Protein AF-A0A564Q6M4-F1 (afdb_monomer_lite)

Structure (mmCIF, N/CA/C/O backbone):
data_AF-A0A564Q6M4-F1
#
_entry.id   AF-A0A564Q6M4-F1
#
loop_
_atom_site.group_PDB
_atom_site.id
_atom_site.type_symbol
_atom_site.label_atom_id
_atom_site.label_alt_id
_atom_site.label_comp_id
_atom_site.label_asym_id
_atom_site.label_entity_id
_atom_site.label_seq_id
_atom_site.pdbx_PDB_ins_code
_atom_site.Cartn_x
_atom_site.Cartn_y
_atom_site.Cartn_z
_atom_site.occupancy
_atom_site.B_iso_or_equiv
_atom_site.auth_seq_id
_atom_site.auth_comp_id
_atom_site.auth_asym_id
_atom_site.auth_atom_id
_atom_site.pdbx_PDB_model_num
ATOM 1 N N . MET A 1 1 ? 2.137 -9.347 17.649 1.00 46.94 1 MET A N 1
ATOM 2 C CA . MET A 1 1 ? 1.080 -8.816 16.756 1.00 46.94 1 MET A CA 1
ATOM 3 C C . MET A 1 1 ? -0.183 -8.645 17.593 1.00 46.94 1 MET A C 1
ATOM 5 O O . MET A 1 1 ? -0.709 -9.645 18.052 1.00 46.94 1 MET A O 1
ATOM 9 N N . ARG A 1 2 ? -0.597 -7.412 17.930 1.00 55.28 2 ARG A N 1
ATOM 10 C CA . ARG A 1 2 ? -1.761 -7.192 18.816 1.00 55.28 2 ARG A CA 1
ATOM 11 C C . ARG A 1 2 ? -3.053 -7.323 18.007 1.00 55.28 2 ARG A C 1
ATOM 13 O O . ARG A 1 2 ? -3.257 -6.568 17.059 1.00 55.28 2 ARG A O 1
ATOM 20 N N . SER A 1 3 ? -3.899 -8.290 18.357 1.00 59.16 3 SER A N 1
ATOM 21 C CA . SER A 1 3 ? -5.151 -8.577 17.653 1.00 59.16 3 SER A CA 1
ATOM 22 C C . SER A 1 3 ? -6.266 -7.644 18.130 1.00 59.16 3 SER A C 1
ATOM 24 O O . SER A 1 3 ? -7.003 -7.957 19.063 1.00 59.16 3 SER A O 1
ATOM 26 N N . VAL A 1 4 ? -6.412 -6.487 17.487 1.00 68.12 4 VAL A N 1
ATOM 27 C CA . VAL A 1 4 ? -7.646 -5.703 17.627 1.00 68.12 4 VAL A CA 1
ATOM 28 C C . VAL A 1 4 ? -8.679 -6.284 16.654 1.00 68.12 4 VAL A C 1
ATOM 30 O O . VAL A 1 4 ? -8.392 -6.328 15.456 1.00 68.12 4 VAL A O 1
ATOM 33 N N . PRO A 1 5 ? -9.878 -6.708 17.108 1.00 73.56 5 PRO A N 1
ATOM 34 C CA . PRO A 1 5 ? -10.850 -7.427 16.274 1.00 73.56 5 PRO A CA 1
ATOM 35 C C . PRO A 1 5 ? -11.295 -6.691 15.007 1.00 73.56 5 PRO A C 1
ATOM 37 O O . PRO A 1 5 ? -11.814 -7.324 14.086 1.00 73.56 5 PRO A O 1
ATOM 40 N N . THR A 1 6 ? -11.140 -5.367 14.962 1.00 72.12 6 THR A N 1
ATOM 41 C CA . THR A 1 6 ? -11.536 -4.506 13.841 1.00 72.12 6 THR A CA 1
ATOM 42 C C . THR A 1 6 ? -10.368 -4.084 12.953 1.00 72.12 6 THR A C 1
ATOM 44 O O . THR A 1 6 ? -10.607 -3.567 11.865 1.00 72.12 6 THR A O 1
ATOM 47 N N . TYR A 1 7 ? -9.113 -4.301 13.355 1.00 73.81 7 TYR A N 1
ATOM 48 C CA . TYR A 1 7 ? -7.958 -3.836 12.587 1.00 73.81 7 TYR A CA 1
ATOM 49 C C . TYR A 1 7 ? -7.965 -4.396 11.157 1.00 73.81 7 TYR A C 1
ATOM 51 O O . TYR A 1 7 ? -8.127 -5.596 10.954 1.00 73.81 7 TYR A O 1
ATOM 59 N N . GLY A 1 8 ? -7.830 -3.514 10.164 1.00 68.50 8 GLY A N 1
ATOM 60 C CA . GLY A 1 8 ? -7.819 -3.887 8.746 1.00 68.50 8 GLY A CA 1
ATOM 61 C C . GLY A 1 8 ? -9.163 -4.365 8.174 1.00 68.50 8 GLY A C 1
ATOM 62 O O . GLY A 1 8 ? -9.234 -4.656 6.982 1.00 68.50 8 GLY A O 1
ATOM 63 N N . LYS A 1 9 ? -10.243 -4.428 8.968 1.00 77.44 9 LYS A N 1
ATOM 64 C CA . LYS A 1 9 ? -11.574 -4.800 8.463 1.00 77.44 9 LYS A CA 1
ATOM 65 C C . LYS A 1 9 ? -12.226 -3.605 7.770 1.00 77.44 9 LYS A C 1
ATOM 67 O O . LYS A 1 9 ? -12.523 -2.606 8.416 1.00 77.44 9 LYS A O 1
ATOM 72 N N . LYS A 1 10 ? -12.442 -3.718 6.457 1.00 75.12 10 LYS A N 1
ATOM 73 C CA . LYS A 1 10 ? -13.145 -2.718 5.636 1.00 75.12 10 LYS A CA 1
ATOM 74 C C . LYS A 1 10 ? -14.644 -2.690 5.978 1.00 75.12 10 LYS A C 1
ATOM 76 O O . LYS A 1 10 ? -15.178 -3.654 6.520 1.00 75.12 10 LYS A O 1
ATOM 81 N N . GLY A 1 11 ? -15.318 -1.579 5.677 1.00 75.06 11 GLY A N 1
ATOM 82 C CA . GLY A 1 11 ? -16.781 -1.463 5.786 1.00 75.06 11 GLY A CA 1
ATOM 83 C C . GLY A 1 11 ? -17.347 -1.262 7.198 1.00 75.06 11 GLY A C 1
ATOM 84 O O . GLY A 1 11 ? -18.554 -1.127 7.341 1.00 75.06 11 GLY A O 1
ATOM 85 N N . LYS A 1 12 ? -16.510 -1.188 8.243 1.00 81.94 12 LYS A N 1
ATOM 86 C CA . LYS A 1 12 ? -16.959 -0.925 9.627 1.00 81.94 12 LYS A CA 1
ATOM 87 C C . LYS A 1 12 ? -16.744 0.522 10.093 1.00 81.94 12 LYS A C 1
ATOM 89 O O . LYS A 1 12 ? -16.749 0.786 11.290 1.00 81.94 12 LYS A O 1
ATOM 94 N N . GLY A 1 13 ? -16.482 1.456 9.171 1.00 81.75 13 GLY A N 1
ATOM 95 C CA . GLY A 1 13 ? -16.238 2.880 9.479 1.00 81.75 13 GLY A CA 1
ATOM 96 C C . GLY A 1 13 ? -14.968 3.166 10.301 1.00 81.75 13 GLY A C 1
ATOM 97 O O . GLY A 1 13 ? -14.703 4.303 10.690 1.00 81.75 13 GLY A O 1
ATOM 98 N N . ASN A 1 14 ? -14.163 2.140 10.568 1.00 84.69 14 ASN A N 1
ATOM 99 C CA . ASN A 1 14 ? -12.980 2.176 11.420 1.00 84.69 14 ASN A CA 1
ATOM 100 C C . ASN A 1 14 ? -11.685 2.468 10.652 1.00 84.69 14 ASN A C 1
ATOM 102 O O . ASN A 1 14 ? -10.644 2.601 11.286 1.00 84.69 14 ASN A O 1
ATOM 106 N N . VAL A 1 15 ? -11.723 2.551 9.323 1.00 90.31 15 VAL A N 1
ATOM 107 C CA . VAL A 1 15 ? -10.566 2.841 8.467 1.00 90.31 15 VAL A CA 1
ATOM 108 C C . VAL A 1 15 ? -10.789 4.189 7.793 1.00 90.31 15 VAL A C 1
ATOM 110 O O . VAL A 1 15 ? -11.824 4.390 7.166 1.00 90.31 15 VAL A O 1
ATOM 113 N N . ILE A 1 16 ? -9.832 5.105 7.930 1.00 92.31 16 ILE A N 1
ATOM 114 C CA . ILE A 1 16 ? -9.846 6.418 7.272 1.00 92.31 16 ILE A CA 1
ATOM 115 C C . ILE A 1 16 ? -8.589 6.628 6.443 1.00 92.31 16 ILE A C 1
ATOM 117 O O . ILE A 1 16 ? -7.525 6.124 6.809 1.00 92.31 16 ILE A O 1
ATOM 121 N N . LEU A 1 17 ? -8.708 7.389 5.354 1.00 92.81 17 LEU A N 1
ATOM 122 C CA . LEU A 1 17 ? -7.550 7.907 4.633 1.00 92.81 17 LEU A CA 1
ATOM 123 C C . LEU A 1 17 ? -6.814 8.893 5.546 1.00 92.81 17 LEU A C 1
ATOM 125 O O . LEU A 1 17 ? -7.432 9.808 6.088 1.00 92.81 17 LEU A O 1
ATOM 129 N N . LYS A 1 18 ? -5.520 8.658 5.764 1.00 93.62 18 LYS A N 1
ATOM 130 C CA . LYS A 1 18 ? -4.657 9.546 6.547 1.00 93.62 18 LYS A CA 1
ATOM 131 C C . LYS A 1 18 ? -3.921 10.515 5.633 1.00 93.62 18 LYS A C 1
ATOM 133 O O . LYS A 1 18 ? -3.940 11.710 5.889 1.00 93.62 18 LYS A O 1
ATOM 138 N N . GLU A 1 19 ? -3.264 9.984 4.609 1.00 94.00 19 GLU A N 1
ATOM 139 C CA . GLU A 1 19 ? -2.455 10.748 3.661 1.00 94.00 19 GLU A CA 1
ATOM 140 C C . GLU A 1 19 ? -2.208 9.926 2.393 1.00 94.00 19 GLU A C 1
ATOM 142 O O . GLU A 1 19 ? -2.305 8.694 2.409 1.00 94.00 19 GLU A O 1
ATOM 147 N N . GLU A 1 20 ? -1.870 10.615 1.311 1.00 94.19 20 GLU A N 1
ATOM 148 C CA . GLU A 1 20 ? -1.295 10.027 0.104 1.00 94.19 20 GLU A CA 1
ATOM 149 C C . GLU A 1 20 ? 0.216 10.272 0.125 1.00 94.19 20 GLU A C 1
ATOM 151 O O . GLU A 1 20 ? 0.673 11.334 0.543 1.00 94.19 20 GLU A O 1
ATOM 156 N N . TYR A 1 21 ? 1.008 9.270 -0.253 1.00 87.81 21 TYR A N 1
ATOM 157 C CA . TYR A 1 21 ? 2.458 9.314 -0.118 1.00 87.81 21 TYR A CA 1
ATOM 158 C C . TYR A 1 21 ? 3.188 8.630 -1.276 1.00 87.81 21 TYR A C 1
ATOM 160 O O . TYR A 1 21 ? 2.695 7.713 -1.938 1.00 87.81 21 TYR A O 1
ATOM 168 N N . GLY A 1 22 ? 4.436 9.056 -1.472 1.00 84.12 22 GLY A N 1
ATOM 169 C CA . GLY A 1 22 ? 5.324 8.531 -2.503 1.00 84.12 22 GLY A CA 1
ATOM 170 C C . GLY A 1 22 ? 4.964 8.993 -3.918 1.00 84.12 22 GLY A C 1
ATOM 171 O O . GLY A 1 22 ? 3.929 9.595 -4.169 1.00 84.12 22 GLY A O 1
ATOM 172 N N . LYS A 1 23 ? 5.843 8.679 -4.875 1.00 79.31 23 LYS A N 1
ATOM 173 C CA . LYS A 1 23 ? 5.692 9.084 -6.286 1.00 79.31 23 LYS A CA 1
ATOM 174 C C . LYS A 1 23 ? 4.545 8.380 -7.025 1.00 79.31 23 LYS A C 1
ATOM 176 O O . LYS A 1 23 ? 4.213 8.773 -8.132 1.00 79.31 23 LYS A O 1
ATOM 181 N N . LYS A 1 24 ? 3.997 7.310 -6.442 1.00 73.31 24 LYS A N 1
ATOM 182 C CA . LYS A 1 24 ? 2.923 6.482 -7.013 1.00 73.31 24 LYS A CA 1
ATOM 183 C C . LYS A 1 24 ? 1.575 6.734 -6.316 1.00 73.31 24 LYS A C 1
ATOM 185 O O . LYS A 1 24 ? 0.769 5.808 -6.271 1.00 73.31 24 LYS A O 1
ATOM 190 N N . GLU A 1 25 ? 1.407 7.899 -5.679 1.00 82.06 25 GLU A N 1
ATOM 191 C CA . GLU A 1 25 ? 0.173 8.330 -4.990 1.00 82.06 25 GLU A CA 1
ATOM 192 C C . GLU A 1 25 ? -0.435 7.232 -4.098 1.00 82.06 25 GLU A C 1
ATOM 194 O O . GLU A 1 25 ? -1.624 6.927 -4.134 1.00 82.06 25 GLU A O 1
ATOM 199 N N . GLN A 1 26 ? 0.411 6.559 -3.316 1.00 88.62 26 GLN A N 1
ATOM 200 C CA . GLN A 1 26 ? -0.033 5.445 -2.484 1.00 88.62 26 GLN A CA 1
ATOM 201 C C . GLN A 1 26 ? -0.831 5.972 -1.300 1.00 88.62 26 GLN A C 1
ATOM 203 O O . GLN A 1 26 ? -0.416 6.921 -0.640 1.00 88.62 26 GLN A O 1
ATOM 208 N N . ARG A 1 27 ? -1.942 5.322 -0.965 1.00 93.69 27 ARG A N 1
ATOM 209 C CA . ARG A 1 27 ? -2.753 5.733 0.184 1.00 93.69 27 ARG A CA 1
ATOM 210 C C . ARG A 1 27 ? -2.277 5.078 1.468 1.00 93.69 27 ARG A C 1
ATOM 212 O O . ARG A 1 27 ? -2.094 3.859 1.545 1.00 93.69 27 ARG A O 1
ATOM 219 N N . LEU A 1 28 ? -2.109 5.886 2.509 1.00 93.19 28 LEU A N 1
ATOM 22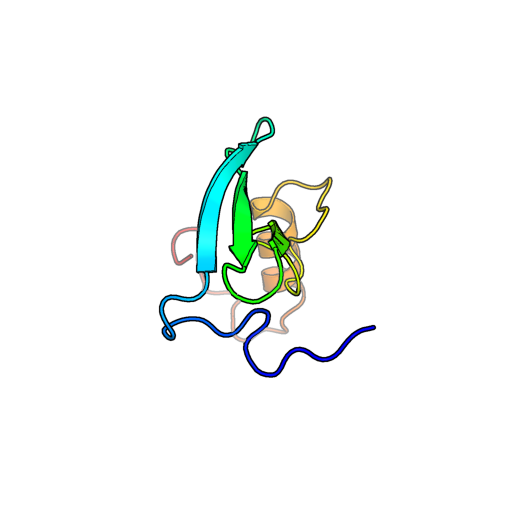0 C CA . LEU A 1 28 ? -1.921 5.424 3.876 1.00 93.19 28 LEU A CA 1
ATOM 221 C C . LEU A 1 28 ? -3.247 5.541 4.618 1.00 93.19 28 LEU A C 1
ATOM 223 O O . LEU A 1 28 ? -3.821 6.622 4.751 1.00 93.19 28 LEU A O 1
ATOM 227 N N . PHE A 1 29 ? -3.714 4.424 5.156 1.00 93.44 29 PHE A N 1
ATOM 228 C CA . PHE A 1 29 ? -4.909 4.380 5.978 1.00 93.44 29 PHE A CA 1
ATOM 229 C C . PHE A 1 29 ? -4.558 4.352 7.459 1.00 93.44 29 PHE A C 1
ATOM 231 O O . PHE A 1 29 ? -3.522 3.820 7.857 1.00 93.44 29 PHE A O 1
ATOM 238 N N . ARG A 1 30 ? -5.458 4.879 8.291 1.00 92.00 30 ARG A N 1
ATOM 239 C CA . ARG A 1 30 ? -5.388 4.803 9.751 1.00 92.00 30 ARG A CA 1
ATOM 240 C C . ARG A 1 30 ? -6.623 4.109 10.307 1.00 92.00 30 ARG A C 1
ATOM 242 O O . ARG A 1 30 ? -7.754 4.436 9.950 1.00 92.00 30 ARG A O 1
ATOM 249 N N . CYS A 1 31 ? -6.408 3.171 11.223 1.00 90.12 31 CYS A N 1
ATOM 250 C CA . CYS A 1 31 ? -7.479 2.575 12.008 1.00 90.12 31 CYS A CA 1
ATOM 251 C C . CYS A 1 31 ? -7.891 3.532 13.135 1.00 90.12 31 CYS A C 1
ATOM 253 O O . CYS A 1 31 ? -7.073 3.852 13.996 1.00 90.12 31 CYS A O 1
ATOM 255 N N . LYS A 1 32 ? -9.158 3.947 13.185 1.00 88.75 32 LYS A N 1
ATOM 256 C CA . LYS A 1 32 ? -9.715 4.759 14.278 1.00 88.75 32 LYS A CA 1
ATOM 257 C C . LYS A 1 32 ? -9.732 4.016 15.614 1.00 88.75 32 LYS A C 1
ATOM 259 O O . LYS A 1 32 ? -9.530 4.635 16.647 1.00 88.75 32 LYS A O 1
ATOM 264 N N . THR A 1 33 ? -9.935 2.696 15.602 1.00 87.62 33 THR A N 1
ATOM 265 C CA . THR A 1 33 ? -10.047 1.902 16.838 1.00 87.62 33 THR A CA 1
ATOM 266 C C . THR A 1 33 ? -8.713 1.754 17.567 1.00 87.62 33 THR A C 1
ATOM 268 O O . THR A 1 33 ? -8.682 1.767 18.788 1.00 87.62 33 THR A O 1
ATOM 271 N N . CYS A 1 34 ? -7.609 1.582 16.837 1.00 86.94 34 CYS A N 1
ATOM 272 C CA . CYS A 1 34 ? -6.307 1.278 17.444 1.00 86.94 34 CYS A CA 1
ATOM 273 C C . CYS A 1 34 ? -5.190 2.253 17.059 1.00 86.94 34 CYS A C 1
ATOM 275 O O . CYS A 1 34 ? -4.042 2.046 17.433 1.00 86.94 34 CYS A O 1
ATOM 277 N N . GLY A 1 35 ? -5.479 3.270 16.246 1.00 87.12 35 GLY A N 1
ATOM 278 C CA . GLY A 1 35 ? -4.526 4.297 15.824 1.00 87.12 35 GLY A CA 1
ATOM 279 C C . GLY A 1 35 ? -3.467 3.855 14.808 1.00 87.12 35 GLY A C 1
ATOM 280 O O . GLY A 1 35 ? -2.843 4.722 14.200 1.00 87.12 35 GLY A O 1
ATOM 281 N N . HIS A 1 36 ? -3.276 2.551 14.592 1.00 89.06 36 HIS A N 1
ATOM 282 C CA . HIS A 1 36 ? -2.280 2.016 13.661 1.00 89.06 36 HIS A CA 1
ATOM 283 C C . HIS A 1 36 ? -2.547 2.421 12.211 1.00 89.06 36 HIS A C 1
ATOM 285 O O . HIS A 1 36 ? -3.694 2.444 11.757 1.00 89.06 36 HIS A O 1
ATOM 291 N N . CYS A 1 37 ? -1.459 2.685 11.489 1.00 91.25 37 CYS A N 1
ATOM 292 C CA . CYS A 1 37 ? -1.481 3.002 10.070 1.00 91.25 37 CYS A CA 1
ATOM 293 C C . CYS A 1 37 ? -1.053 1.794 9.233 1.00 91.25 37 CYS A C 1
ATOM 295 O O . CYS A 1 37 ? -0.211 1.002 9.659 1.00 91.25 37 CYS A O 1
ATOM 297 N N . PHE A 1 38 ? -1.619 1.664 8.042 1.00 91.19 38 PHE A N 1
ATOM 298 C CA . PHE A 1 38 ? -1.259 0.632 7.079 1.00 91.19 38 PHE A CA 1
ATOM 299 C C . PHE A 1 38 ? -1.445 1.158 5.662 1.00 91.19 38 PHE A C 1
ATOM 301 O O . PHE A 1 38 ? -2.352 1.947 5.402 1.00 91.19 38 PHE A O 1
ATOM 308 N N . SER A 1 39 ?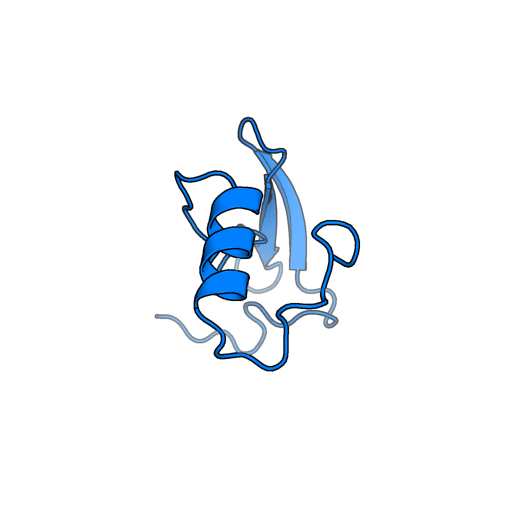 -0.572 0.740 4.748 1.00 91.88 39 SER A N 1
ATOM 309 C CA . SER A 1 39 ? -0.705 1.124 3.346 1.00 91.88 39 SER A CA 1
ATOM 310 C C . SER A 1 39 ? -1.912 0.444 2.710 1.00 91.88 39 SER A C 1
ATOM 312 O O . SER A 1 39 ? -2.322 -0.645 3.117 1.00 91.88 39 SER A O 1
ATOM 314 N N . GLU A 1 40 ? -2.440 1.056 1.661 1.00 90.44 40 GLU A N 1
ATOM 315 C CA . GLU A 1 40 ? -3.488 0.489 0.816 1.00 90.44 40 GLU A CA 1
ATOM 316 C C . GLU A 1 40 ? -3.131 -0.892 0.267 1.00 90.44 40 GLU A C 1
ATOM 318 O O . GLU A 1 40 ? -3.963 -1.797 0.241 1.00 90.44 40 GLU A O 1
ATOM 323 N N . THR A 1 41 ? -1.868 -1.072 -0.110 1.00 90.94 41 THR A N 1
ATOM 324 C CA . THR A 1 41 ? -1.342 -2.322 -0.664 1.00 90.94 41 THR A CA 1
ATOM 325 C C . THR A 1 41 ? -0.962 -3.352 0.399 1.00 90.94 41 THR A C 1
ATOM 327 O O . THR A 1 41 ? -0.571 -4.464 0.039 1.00 90.94 41 THR A O 1
ATOM 330 N N . ARG A 1 42 ? -1.054 -3.035 1.700 1.00 90.25 42 ARG A N 1
ATOM 331 C CA . ARG A 1 42 ? -0.638 -3.931 2.789 1.00 90.25 42 ARG A CA 1
ATOM 332 C C . ARG A 1 42 ? -1.388 -5.264 2.703 1.00 90.25 42 ARG A C 1
ATOM 334 O O . ARG A 1 42 ? -2.611 -5.297 2.724 1.00 90.25 42 ARG A O 1
ATOM 341 N N . GLY A 1 43 ? -0.638 -6.366 2.659 1.00 86.81 43 GLY A N 1
ATOM 342 C CA . GLY A 1 43 ? -1.204 -7.716 2.531 1.00 86.81 43 GLY A CA 1
ATOM 343 C C . GLY A 1 43 ? -1.475 -8.157 1.089 1.00 86.81 43 GLY A C 1
ATOM 344 O O . GLY A 1 43 ? -2.028 -9.231 0.887 1.00 86.81 43 GLY A O 1
ATOM 345 N N . THR A 1 44 ? -1.075 -7.362 0.094 1.00 89.69 44 THR A N 1
ATOM 346 C CA . THR A 1 44 ? -1.080 -7.743 -1.326 1.00 89.69 44 THR A CA 1
ATOM 347 C C . THR A 1 44 ? 0.349 -7.939 -1.837 1.00 89.69 44 THR A C 1
ATOM 349 O O . THR A 1 44 ? 1.304 -7.461 -1.223 1.00 89.69 44 THR A O 1
ATOM 352 N N . ILE A 1 45 ? 0.489 -8.567 -3.006 1.00 88.44 45 ILE A N 1
ATOM 353 C CA . ILE A 1 45 ? 1.764 -8.691 -3.735 1.00 88.44 45 ILE A CA 1
ATOM 354 C C . ILE A 1 45 ? 2.369 -7.341 -4.161 1.00 88.44 45 ILE A C 1
ATOM 356 O O . ILE A 1 45 ? 3.535 -7.277 -4.528 1.00 88.44 45 ILE A O 1
ATOM 360 N N . PHE A 1 46 ? 1.587 -6.257 -4.112 1.00 90.12 46 PHE A N 1
ATOM 361 C CA . PHE A 1 46 ? 2.039 -4.909 -4.459 1.00 90.12 46 PHE A CA 1
ATOM 362 C C . PHE A 1 46 ? 2.615 -4.151 -3.254 1.00 90.12 46 PHE A C 1
ATOM 364 O O . PHE A 1 46 ? 3.045 -3.004 -3.390 1.00 90.12 46 PHE A O 1
ATOM 371 N N . PHE A 1 47 ? 2.608 -4.752 -2.058 1.00 89.50 47 PHE A N 1
ATOM 372 C CA . PHE A 1 47 ? 3.176 -4.120 -0.874 1.00 89.50 47 PHE A CA 1
ATOM 373 C C . PHE A 1 47 ? 4.698 -4.005 -0.990 1.00 89.50 47 PHE A C 1
ATOM 375 O O . PHE A 1 47 ? 5.379 -5.001 -1.209 1.00 89.50 47 PHE A O 1
ATOM 382 N N . ASN A 1 48 ? 5.225 -2.796 -0.769 1.00 87.38 48 ASN A N 1
ATOM 383 C CA . ASN A 1 48 ? 6.662 -2.502 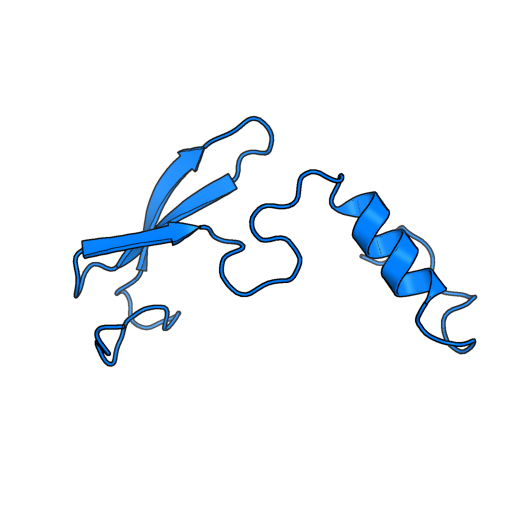-0.823 1.00 87.38 48 ASN A CA 1
ATOM 384 C C . ASN A 1 48 ? 7.325 -2.875 -2.165 1.00 87.38 48 ASN A C 1
ATOM 386 O O . ASN A 1 48 ? 8.495 -3.250 -2.215 1.00 87.38 48 ASN A O 1
ATOM 390 N N . LEU A 1 49 ? 6.558 -2.800 -3.255 1.00 87.62 49 LEU A N 1
ATOM 391 C CA . LEU A 1 49 ? 7.031 -3.187 -4.572 1.00 87.62 49 LEU A CA 1
ATOM 392 C C . LEU A 1 49 ? 7.969 -2.120 -5.160 1.00 87.62 49 LEU A C 1
ATOM 394 O O . LEU A 1 49 ? 7.567 -0.975 -5.385 1.00 87.62 49 LEU A O 1
ATOM 398 N N . VAL A 1 50 ? 9.211 -2.519 -5.443 1.00 86.25 50 VAL A N 1
ATOM 399 C CA . VAL A 1 50 ? 10.197 -1.681 -6.149 1.00 86.25 50 VAL A CA 1
ATOM 400 C C . VAL A 1 50 ? 9.869 -1.632 -7.644 1.00 86.25 50 VAL A C 1
ATOM 402 O O . VAL A 1 50 ? 9.843 -0.561 -8.251 1.00 86.25 50 VAL A O 1
ATOM 405 N N . THR A 1 51 ? 9.531 -2.788 -8.210 1.00 87.19 51 THR A N 1
ATOM 406 C CA . THR A 1 51 ? 9.125 -2.967 -9.604 1.00 87.19 51 THR A CA 1
ATOM 407 C C . THR A 1 51 ? 7.825 -2.200 -9.927 1.00 87.19 51 THR A C 1
ATOM 409 O O . THR A 1 51 ? 6.969 -2.005 -9.054 1.00 87.19 51 THR A O 1
ATOM 412 N N . PRO A 1 52 ? 7.632 -1.706 -11.161 1.00 87.94 52 PRO A N 1
ATOM 413 C CA . PRO A 1 52 ? 6.336 -1.210 -11.619 1.00 87.94 52 PRO A CA 1
ATOM 414 C C . PRO A 1 52 ? 5.238 -2.277 -11.498 1.00 87.94 52 PRO A C 1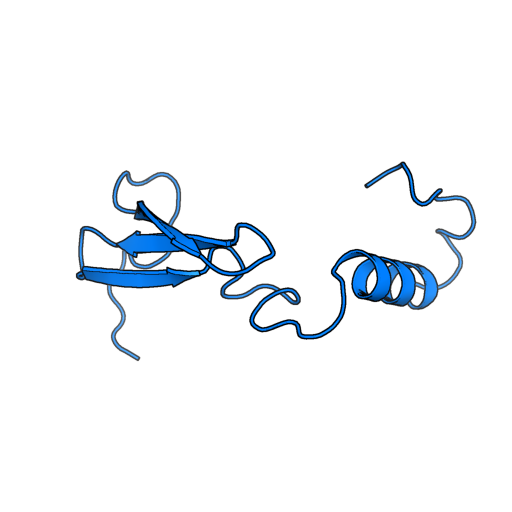
ATOM 416 O O . PRO A 1 52 ? 5.488 -3.474 -11.652 1.00 87.94 52 PRO A O 1
ATOM 419 N N . LYS A 1 53 ? 4.006 -1.844 -11.216 1.00 87.88 53 LYS A N 1
ATOM 420 C CA . LYS A 1 53 ? 2.868 -2.753 -11.003 1.00 87.88 53 LYS A CA 1
ATOM 421 C C . LYS A 1 53 ? 2.580 -3.564 -12.270 1.00 87.88 53 LYS A C 1
ATOM 423 O O . LYS A 1 53 ? 2.276 -4.751 -12.202 1.00 87.88 53 LYS A O 1
ATOM 428 N N . GLU A 1 54 ? 2.739 -2.916 -13.414 1.00 87.94 54 GLU A N 1
ATOM 429 C CA . GLU A 1 54 ? 2.486 -3.426 -14.755 1.00 87.94 54 GLU A CA 1
ATOM 430 C C . GLU A 1 54 ? 3.405 -4.602 -15.089 1.00 87.94 54 GLU A C 1
ATOM 432 O O . GLU A 1 54 ? 2.969 -5.578 -15.689 1.00 87.94 54 GLU A O 1
ATOM 437 N N . GLU A 1 55 ? 4.669 -4.544 -14.680 1.00 89.69 55 GLU A N 1
ATOM 438 C CA . GLU A 1 55 ? 5.644 -5.605 -14.939 1.00 89.69 55 GLU A CA 1
ATOM 439 C C . GLU A 1 55 ? 5.371 -6.846 -14.079 1.00 89.69 55 GLU A C 1
ATOM 441 O O . GLU A 1 55 ? 5.436 -7.976 -14.570 1.00 89.69 55 GLU A O 1
ATOM 446 N N . VAL A 1 56 ? 4.957 -6.648 -12.823 1.00 89.88 56 VAL A N 1
ATOM 447 C CA . VAL A 1 56 ? 4.506 -7.749 -11.958 1.00 89.88 56 VAL A CA 1
ATOM 448 C C . VAL A 1 56 ? 3.261 -8.416 -12.535 1.00 89.88 56 VAL A C 1
ATOM 450 O O . VAL A 1 56 ? 3.204 -9.642 -12.615 1.00 89.88 56 VAL A O 1
ATOM 453 N N . LEU A 1 57 ? 2.285 -7.627 -12.991 1.00 89.44 57 LEU A N 1
ATOM 454 C CA . LEU A 1 57 ? 1.075 -8.144 -13.631 1.00 89.44 57 LEU A CA 1
ATOM 455 C C . LEU A 1 57 ? 1.391 -8.913 -14.921 1.00 89.44 57 LEU A C 1
ATOM 457 O O . LEU A 1 57 ? 0.879 -10.017 -15.103 1.00 89.44 57 LEU A O 1
ATOM 461 N N . ARG A 1 58 ? 2.278 -8.387 -15.777 1.00 87.25 58 ARG A N 1
ATOM 462 C CA . ARG A 1 58 ? 2.751 -9.082 -16.988 1.00 87.25 58 ARG A CA 1
ATOM 463 C C . ARG A 1 58 ? 3.384 -10.424 -16.646 1.00 87.25 58 ARG A C 1
ATOM 465 O O . ARG A 1 58 ? 3.028 -11.437 -17.240 1.00 87.25 58 ARG A O 1
ATOM 472 N N . THR A 1 59 ? 4.275 -10.442 -15.661 1.00 88.19 59 THR A N 1
ATOM 473 C CA . THR A 1 59 ? 4.962 -11.665 -15.233 1.00 88.19 59 THR A CA 1
ATOM 474 C C . THR A 1 59 ? 3.965 -12.699 -14.718 1.00 88.19 59 THR A C 1
ATOM 476 O O . THR A 1 59 ? 4.019 -13.859 -15.124 1.00 88.19 59 THR A O 1
ATOM 479 N N . LEU A 1 60 ? 3.004 -12.291 -13.885 1.00 87.19 60 LEU A N 1
ATOM 480 C CA . LEU A 1 60 ? 1.958 -13.184 -13.381 1.00 87.19 60 LEU A CA 1
ATOM 481 C C . LEU A 1 60 ? 1.078 -13.735 -14.507 1.00 87.19 60 LEU A C 1
ATOM 483 O O . LEU A 1 60 ? 0.801 -14.933 -14.520 1.00 87.19 60 LEU A O 1
ATOM 487 N N . ALA A 1 61 ? 0.700 -12.896 -15.475 1.00 85.44 61 ALA A N 1
ATOM 488 C CA . ALA A 1 61 ? -0.065 -13.323 -16.643 1.00 85.44 61 ALA A CA 1
ATOM 489 C C . ALA A 1 61 ? 0.702 -14.352 -17.492 1.00 85.44 61 ALA A C 1
ATOM 491 O O . ALA A 1 61 ? 0.116 -15.332 -17.942 1.00 85.44 61 ALA A O 1
ATOM 492 N N . MET A 1 62 ? 2.016 -14.172 -17.660 1.00 82.00 62 MET A N 1
ATOM 493 C CA . MET A 1 62 ? 2.879 -15.126 -18.368 1.00 82.00 62 MET A CA 1
ATOM 494 C C . MET A 1 62 ? 3.098 -16.430 -17.588 1.00 82.00 62 MET A C 1
ATOM 496 O O . MET A 1 62 ? 3.240 -17.493 -18.189 1.00 82.00 62 MET A O 1
ATOM 500 N N . SER A 1 63 ? 3.123 -16.353 -16.255 1.00 75.00 63 SER A N 1
ATOM 501 C CA . SER A 1 63 ? 3.344 -17.501 -15.361 1.00 75.00 63 SER A CA 1
ATOM 502 C C . SER A 1 63 ? 2.098 -18.384 -15.219 1.00 75.00 63 SER A C 1
ATOM 504 O O . SER A 1 63 ? 2.201 -19.575 -14.921 1.00 75.00 63 SER A O 1
ATOM 506 N N . ALA A 1 64 ? 0.906 -17.818 -15.428 1.00 74.62 64 ALA A N 1
ATOM 507 C CA . ALA A 1 64 ? -0.354 -18.547 -15.416 1.00 74.62 64 ALA A CA 1
ATOM 508 C C . ALA A 1 64 ? -0.500 -19.386 -16.704 1.00 74.62 64 ALA A C 1
ATOM 510 O O . ALA A 1 64 ? -0.823 -18.879 -17.775 1.00 74.62 64 ALA A O 1
ATOM 511 N N . ASN A 1 65 ? -0.248 -20.694 -16.611 1.00 64.31 65 ASN A N 1
ATOM 512 C CA . ASN A 1 65 ? -0.189 -21.614 -17.751 1.00 64.31 65 ASN A CA 1
ATOM 513 C C . ASN A 1 65 ? -1.407 -21.543 -18.724 1.00 64.31 65 ASN A C 1
ATOM 515 O O . ASN A 1 65 ? -2.568 -21.651 -18.327 1.00 64.31 65 ASN A O 1
ATOM 519 N N . ARG A 1 66 ? -1.068 -21.398 -20.017 1.00 58.22 66 ARG A N 1
ATOM 520 C CA . ARG A 1 66 ? -1.741 -21.566 -21.334 1.00 58.22 66 ARG A CA 1
ATOM 521 C C . ARG A 1 66 ? -3.218 -21.260 -21.601 1.00 58.22 66 ARG A C 1
ATOM 523 O O . ARG A 1 66 ? -3.545 -21.121 -22.778 1.00 58.22 66 ARG A O 1
ATOM 530 N N . ARG A 1 67 ? -4.115 -21.102 -20.629 1.00 57.25 67 ARG A N 1
ATOM 531 C CA . ARG A 1 67 ? -5.506 -20.711 -20.955 1.00 57.25 67 ARG A CA 1
ATOM 532 C C . ARG A 1 67 ? -5.678 -19.220 -21.222 1.00 57.25 67 ARG A C 1
ATOM 534 O O . ARG A 1 67 ? -6.664 -18.855 -21.837 1.00 57.25 67 ARG A O 1
ATOM 541 N N . PHE A 1 68 ? -4.715 -18.388 -20.838 1.00 55.00 68 PHE A N 1
ATOM 542 C CA . PHE A 1 68 ? -4.828 -16.926 -20.882 1.00 55.00 68 PHE A CA 1
ATOM 543 C C . PHE A 1 68 ? -3.996 -16.261 -21.984 1.00 55.00 68 PHE A C 1
ATOM 545 O O . PHE A 1 68 ? -3.885 -15.043 -22.010 1.00 55.00 68 PHE A O 1
ATOM 552 N N . ALA A 1 69 ? -3.457 -17.031 -22.937 1.00 55.09 69 ALA A N 1
ATOM 553 C CA . ALA A 1 69 ? -2.677 -16.496 -24.062 1.00 55.09 6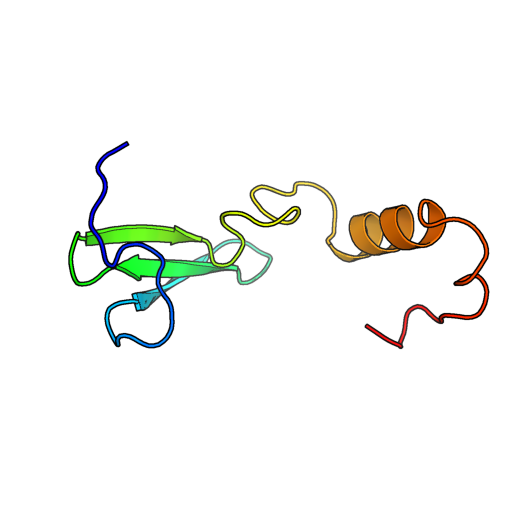9 ALA A CA 1
ATOM 554 C C . ALA A 1 69 ? -3.457 -15.511 -24.967 1.00 55.09 69 ALA A C 1
ATOM 556 O O . ALA A 1 69 ? -2.867 -14.877 -25.835 1.00 55.09 69 ALA A O 1
ATOM 557 N N . HIS A 1 70 ? -4.775 -15.392 -24.777 1.00 63.00 70 HIS A N 1
ATOM 558 C CA . HIS A 1 70 ? -5.656 -14.473 -25.495 1.00 63.00 70 HIS A CA 1
ATOM 559 C C . HIS A 1 70 ? -6.001 -13.194 -24.712 1.00 63.00 70 HIS A C 1
ATOM 561 O O . HIS A 1 70 ? -6.615 -12.298 -25.289 1.00 63.00 70 HIS A O 1
ATOM 567 N N . LEU A 1 71 ? -5.647 -13.100 -23.425 1.00 57.59 71 LEU A N 1
ATOM 568 C CA . LEU A 1 71 ? -5.991 -11.947 -22.594 1.00 57.59 71 LEU A CA 1
ATOM 569 C C . LEU A 1 71 ? -5.057 -10.779 -22.937 1.00 57.59 71 LEU A C 1
ATOM 571 O O . LEU A 1 71 ? -3.830 -10.919 -22.873 1.00 57.59 71 LEU A O 1
ATOM 575 N N . LYS A 1 72 ? -5.618 -9.640 -23.350 1.00 57.53 72 LYS A N 1
ATOM 576 C CA . LYS A 1 72 ? -4.821 -8.470 -23.725 1.00 57.53 72 LYS A CA 1
ATOM 577 C C . LYS A 1 72 ? -4.533 -7.641 -22.481 1.00 57.53 72 LYS A C 1
ATOM 579 O O . LYS A 1 72 ? -5.318 -7.564 -21.548 1.00 57.53 72 LYS A O 1
ATOM 584 N N . ILE A 1 73 ? -3.391 -6.959 -22.494 1.00 54.88 73 ILE A N 1
ATOM 585 C CA . ILE A 1 73 ? -2.920 -6.096 -21.395 1.00 54.88 73 ILE A CA 1
ATOM 586 C C . ILE A 1 73 ? -3.928 -4.983 -21.021 1.00 54.88 73 ILE A C 1
ATOM 588 O O . ILE A 1 73 ? -3.810 -4.421 -19.941 1.00 54.88 73 ILE A O 1
ATOM 592 N N . GLY A 1 74 ? -4.920 -4.686 -21.872 1.00 56.22 74 GLY A N 1
ATOM 593 C CA . GLY A 1 74 ? -5.994 -3.718 -21.610 1.00 56.22 74 GLY A CA 1
ATOM 594 C C . GLY A 1 74 ? -7.236 -4.264 -20.891 1.00 56.22 74 GLY A C 1
ATOM 595 O O . GLY A 1 74 ? -8.171 -3.500 -20.687 1.00 56.22 74 GLY A O 1
ATOM 596 N N . ASP A 1 75 ? -7.263 -5.547 -20.521 1.00 58.44 75 ASP A N 1
ATOM 597 C CA . ASP A 1 75 ? -8.386 -6.174 -19.804 1.00 58.44 75 ASP A CA 1
ATOM 598 C C . ASP A 1 75 ? -8.267 -6.051 -18.260 1.00 58.44 75 ASP A C 1
ATOM 600 O O . ASP A 1 75 ? -9.065 -6.641 -17.529 1.00 58.44 75 ASP A O 1
ATOM 604 N N . PHE A 1 76 ? -7.269 -5.304 -17.760 1.00 54.06 76 PHE A N 1
ATOM 605 C CA . PHE A 1 76 ? -6.967 -5.091 -16.334 1.00 54.06 76 PHE A CA 1
ATOM 606 C C . PH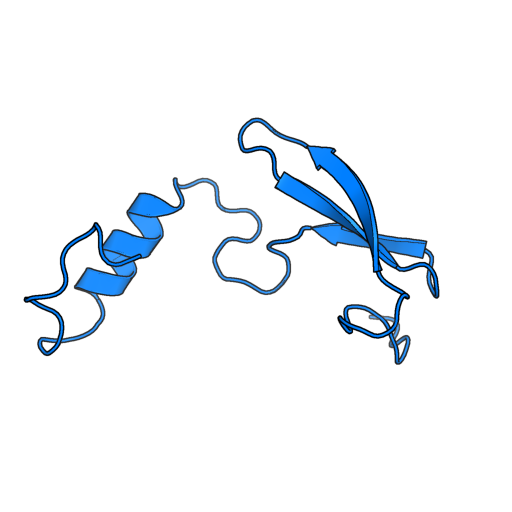E A 1 76 ? -7.052 -3.623 -15.915 1.00 54.06 76 PHE A C 1
ATOM 608 O O . PHE A 1 76 ? -6.605 -2.757 -16.701 1.00 54.06 76 PHE A O 1
#

Secondary structure (DSSP, 8-state):
----TTTT-TTSS-EEEEEEETTTTEEEEEETTT--EEETTTTSTTTT--S-HHHHHHHHHHHS-STTTT--GGG-

Foldseek 3Di:
DDDDPCPPPPPPPQKDFDAQDDPVRWTWIAGNVPRDIDTPCPPHPCPPDPDDPLVVVVVVLVVPPDPNPPPDSVVD

pLDDT: mean 80.14, std 13.14, range [46.94, 94.19]

Sequence (76 aa):
MRSVPTYGKKGKGNVILKEEYGKKEQRLFRCKTCGHCFSETRGTIFFNLVTPKEEVLRTLAMSANRRFAHLKIGDF

Radius of gyration: 16.35 Å; chains: 1; bounding box: 27×32×44 Å